Protein AF-A0A6P3C4V4-F1 (afdb_monomer)

Sequence (62 aa):
MPAKSQAQQRAAGAALSARRGKTNMKDLKPPAQSMARSMSEKALEKMASTPRRGKPEHKHDA

Organism: Burkholderia lata (strain ATCC 17760 / DSM 23089 / LMG 22485 / NCIMB 9086 / R18194 / 383) (NCBI:txid482957)

InterPro domains:
  IPR021553 Protein of unknwon function DUF3008 [PF11450] (3-59)

Mean predicted aligned error: 3.15 Å

pLDDT: mean 92.58, std 6.12, range [63.12, 97.44]

Foldseek 3Di:
DEAQALQQLVLLVLLLCVLVVNDPLVPHDPSSNCCNPPDDSVVSVRHNPDDNPPHHHDNVVD

Structure (mmCIF, N/CA/C/O backbone):
data_AF-A0A6P3C4V4-F1
#
_entry.id   AF-A0A6P3C4V4-F1
#
loop_
_atom_site.group_PDB
_atom_site.id
_atom_site.type_symbol
_atom_site.label_atom_id
_atom_site.label_alt_id
_atom_site.label_comp_id
_atom_site.label_asym_id
_atom_site.label_entity_id
_atom_site.label_seq_id
_atom_site.pdbx_PDB_ins_code
_atom_site.Cartn_x
_atom_site.Cartn_y
_atom_site.Cartn_z
_atom_site.occupancy
_atom_site.B_iso_or_equiv
_atom_site.auth_seq_id
_atom_site.auth_comp_id
_atom_site.auth_asym_id
_atom_site.auth_atom_id
_atom_site.pdbx_PDB_model_num
ATOM 1 N N . MET A 1 1 ? 5.683 9.905 -2.086 1.00 74.94 1 MET A N 1
ATOM 2 C CA . MET A 1 1 ? 6.625 9.125 -2.919 1.00 74.94 1 MET A CA 1
ATOM 3 C C . MET A 1 1 ? 5.828 8.173 -3.808 1.00 74.94 1 MET A C 1
ATOM 5 O O . MET A 1 1 ? 4.837 7.652 -3.309 1.00 74.94 1 MET A O 1
ATOM 9 N N . PRO A 1 2 ? 6.180 7.990 -5.092 1.00 84.81 2 PRO A N 1
ATOM 10 C CA . PRO A 1 2 ? 5.518 7.029 -5.982 1.00 84.81 2 PRO A CA 1
ATOM 11 C C . PRO A 1 2 ? 5.947 5.578 -5.686 1.00 84.81 2 PRO A C 1
ATOM 13 O O . PRO A 1 2 ? 7.033 5.354 -5.152 1.00 84.81 2 PRO A O 1
ATOM 16 N N . ALA A 1 3 ? 5.119 4.585 -6.034 1.00 90.25 3 ALA A N 1
ATOM 17 C CA . ALA A 1 3 ? 5.506 3.174 -5.921 1.00 90.25 3 ALA A CA 1
ATOM 18 C C . ALA A 1 3 ? 6.527 2.801 -7.011 1.00 90.25 3 ALA A C 1
ATOM 20 O O . ALA A 1 3 ? 6.313 3.134 -8.180 1.00 90.25 3 ALA A O 1
ATOM 21 N N . LYS A 1 4 ? 7.605 2.097 -6.637 1.00 90.19 4 LYS A N 1
ATOM 22 C CA . LYS A 1 4 ? 8.701 1.712 -7.548 1.00 90.19 4 LYS A CA 1
ATOM 23 C C . LYS A 1 4 ? 8.470 0.370 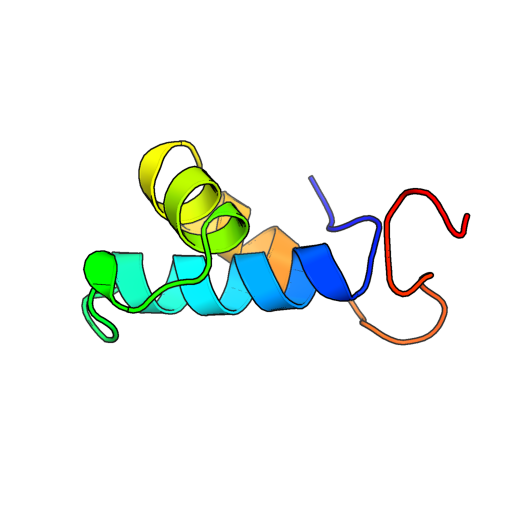-8.247 1.00 90.19 4 LYS A C 1
ATOM 25 O O . LYS A 1 4 ? 9.037 0.142 -9.302 1.00 90.19 4 LYS A O 1
ATOM 30 N N . SER A 1 5 ? 7.621 -0.490 -7.689 1.00 94.12 5 SER A N 1
ATOM 31 C CA . SER A 1 5 ? 7.279 -1.786 -8.283 1.00 94.12 5 SER A CA 1
ATOM 32 C C . SER A 1 5 ? 5.771 -2.019 -8.304 1.00 94.12 5 SER A C 1
ATOM 34 O O . SER A 1 5 ? 5.016 -1.378 -7.556 1.00 94.12 5 SER A O 1
ATOM 36 N N . GLN A 1 6 ? 5.320 -2.957 -9.136 1.00 93.69 6 GLN A N 1
ATOM 37 C CA . GLN A 1 6 ? 3.911 -3.346 -9.189 1.00 93.69 6 GLN A CA 1
ATOM 38 C C . GLN A 1 6 ? 3.437 -3.897 -7.843 1.00 93.69 6 GLN A C 1
ATOM 40 O O . GLN A 1 6 ? 2.369 -3.499 -7.374 1.00 93.69 6 GLN A O 1
ATOM 45 N N . ALA A 1 7 ? 4.244 -4.740 -7.187 1.00 93.81 7 ALA A N 1
ATOM 46 C CA . ALA A 1 7 ? 3.954 -5.296 -5.866 1.00 93.81 7 ALA A CA 1
ATOM 47 C C . ALA A 1 7 ? 3.705 -4.203 -4.8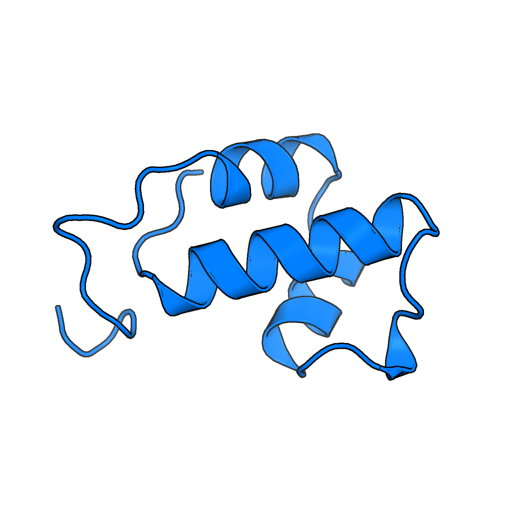15 1.00 93.81 7 ALA A C 1
ATOM 49 O O . ALA A 1 7 ? 2.737 -4.283 -4.058 1.00 93.81 7 ALA A O 1
ATOM 50 N N . GLN A 1 8 ? 4.520 -3.143 -4.805 1.00 94.31 8 GLN A N 1
ATOM 51 C CA . GLN A 1 8 ? 4.327 -2.019 -3.886 1.00 94.31 8 GLN A CA 1
ATOM 52 C C . GLN A 1 8 ? 3.037 -1.249 -4.156 1.00 94.31 8 GLN A C 1
ATOM 54 O O . GLN A 1 8 ? 2.354 -0.858 -3.214 1.00 94.31 8 GLN A O 1
ATOM 59 N N . GLN A 1 9 ? 2.690 -1.033 -5.425 1.00 96.12 9 GLN A N 1
ATOM 60 C CA . GLN A 1 9 ? 1.441 -0.365 -5.784 1.00 96.12 9 GLN A CA 1
ATOM 61 C C . GLN A 1 9 ? 0.228 -1.219 -5.366 1.00 96.12 9 GLN A C 1
ATOM 63 O O . GLN A 1 9 ? -0.741 -0.672 -4.838 1.00 96.12 9 GLN A O 1
ATOM 68 N N . ARG A 1 10 ? 0.300 -2.560 -5.503 1.00 95.75 10 ARG A N 1
ATOM 69 C CA . ARG A 1 10 ? -0.741 -3.482 -4.994 1.00 95.75 10 ARG A CA 1
ATOM 70 C C . ARG A 1 10 ? -0.866 -3.375 -3.469 1.00 95.75 10 ARG A C 1
ATOM 72 O O . ARG A 1 10 ? -1.970 -3.215 -2.955 1.00 95.75 10 ARG A O 1
AT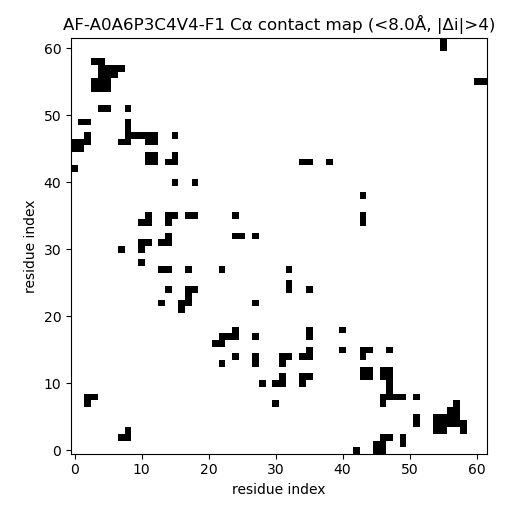OM 79 N N . ALA A 1 11 ? 0.262 -3.424 -2.760 1.00 96.12 11 ALA A N 1
ATOM 80 C CA . ALA A 1 11 ? 0.301 -3.331 -1.303 1.00 96.12 11 ALA A CA 1
ATOM 81 C C . ALA A 1 11 ? -0.231 -1.983 -0.792 1.00 96.12 11 ALA A C 1
ATOM 83 O O . ALA A 1 11 ? -0.992 -1.962 0.172 1.00 96.12 11 ALA A O 1
ATOM 84 N N . ALA A 1 12 ? 0.092 -0.880 -1.474 1.00 96.25 12 ALA A N 1
ATOM 85 C CA . ALA A 1 12 ? -0.429 0.447 -1.159 1.00 96.25 12 ALA A CA 1
ATOM 86 C C . ALA A 1 12 ? -1.957 0.517 -1.274 1.00 96.25 12 ALA A C 1
ATOM 88 O O . ALA A 1 12 ? -2.606 1.072 -0.392 1.00 96.25 12 ALA A O 1
ATOM 89 N N . GLY A 1 13 ? -2.535 -0.076 -2.325 1.00 96.69 13 GLY A N 1
ATOM 90 C CA . GLY A 1 13 ? -3.988 -0.130 -2.507 1.00 96.69 13 GLY A CA 1
ATOM 91 C C . GLY A 1 13 ? -4.690 -0.927 -1.404 1.00 96.69 13 GLY A C 1
ATOM 92 O O . GLY A 1 13 ? -5.671 -0.460 -0.828 1.00 96.69 13 GLY A O 1
ATOM 93 N N . ALA A 1 14 ? -4.149 -2.094 -1.049 1.00 97.44 14 ALA A N 1
ATOM 94 C CA . ALA A 1 14 ? -4.693 -2.915 0.033 1.00 97.44 14 ALA A CA 1
ATOM 95 C C . ALA A 1 14 ? -4.579 -2.212 1.402 1.00 97.44 14 ALA A C 1
ATOM 97 O O . ALA A 1 14 ? -5.536 -2.167 2.174 1.00 97.44 14 ALA A O 1
ATOM 98 N N . ALA A 1 15 ? -3.434 -1.580 1.669 1.00 96.94 15 ALA A N 1
ATOM 99 C CA . ALA A 1 15 ? -3.209 -0.781 2.869 1.00 96.94 15 ALA A CA 1
ATOM 100 C C . ALA A 1 15 ? -4.155 0.430 2.965 1.00 96.94 15 ALA A C 1
ATOM 102 O O . ALA A 1 15 ? -4.645 0.748 4.050 1.00 96.94 15 ALA A O 1
ATOM 103 N N . LEU A 1 16 ? -4.428 1.100 1.838 1.00 97.19 16 LEU A N 1
ATOM 104 C CA . LEU A 1 16 ? -5.375 2.214 1.764 1.00 97.19 16 LEU A CA 1
ATOM 105 C C . LEU A 1 16 ? -6.795 1.754 2.108 1.00 97.19 16 LEU A C 1
ATOM 107 O O . LEU A 1 16 ? -7.474 2.408 2.897 1.00 97.19 16 LEU A O 1
ATOM 111 N N . SER A 1 17 ? -7.218 0.609 1.563 1.00 97.38 17 SER A N 1
ATOM 112 C CA . SER A 1 17 ? -8.520 0.006 1.866 1.00 97.38 17 SER A CA 1
ATOM 113 C C . SER A 1 17 ? -8.688 -0.249 3.365 1.00 97.38 17 SER A C 1
ATOM 115 O O . SER A 1 17 ? -9.712 0.113 3.946 1.00 97.38 17 SER A O 1
ATOM 117 N N . ALA A 1 18 ? -7.652 -0.785 4.018 1.00 96.44 18 ALA A N 1
ATOM 118 C CA . ALA A 1 18 ? -7.711 -1.059 5.448 1.00 96.44 18 ALA A CA 1
ATOM 119 C C . ALA A 1 18 ? -7.747 0.197 6.321 1.00 96.44 18 ALA A C 1
ATOM 121 O O . ALA A 1 18 ? -8.458 0.226 7.320 1.00 96.44 18 ALA A O 1
ATOM 122 N N . ARG A 1 19 ? -7.044 1.269 5.943 1.00 94.12 19 ARG A N 1
ATOM 123 C CA . ARG A 1 19 ? -7.140 2.543 6.681 1.00 94.12 19 ARG A CA 1
ATOM 124 C C . ARG A 1 19 ? -8.474 3.235 6.537 1.00 94.12 19 ARG A C 1
ATOM 126 O O . ARG A 1 19 ? -8.897 3.901 7.469 1.00 94.12 19 ARG A O 1
ATOM 133 N N . ARG A 1 20 ? -9.135 3.054 5.395 1.00 95.50 20 ARG A N 1
ATOM 134 C CA . ARG A 1 20 ? -10.510 3.513 5.176 1.00 95.50 20 ARG A CA 1
ATOM 135 C C . ARG A 1 20 ? -11.547 2.622 5.872 1.00 95.50 20 ARG A C 1
ATOM 137 O O . ARG A 1 20 ? -12.736 2.835 5.675 1.00 95.50 20 ARG A O 1
ATOM 144 N N . GLY A 1 21 ? -11.117 1.604 6.625 1.00 94.69 21 GLY A N 1
ATOM 145 C CA . GLY A 1 21 ? -12.004 0.682 7.336 1.00 94.69 21 GLY A CA 1
ATOM 146 C C . GLY A 1 21 ? -12.745 -0.309 6.436 1.00 94.69 21 GLY A C 1
ATOM 147 O O . GLY A 1 21 ? -13.651 -0.986 6.902 1.00 94.69 21 GLY A O 1
ATOM 148 N N . LYS A 1 22 ? -12.381 -0.419 5.150 1.00 94.81 22 LYS A N 1
ATOM 149 C CA . LYS A 1 22 ? -13.052 -1.308 4.182 1.00 94.81 22 LYS A CA 1
ATOM 150 C C . LYS A 1 22 ? -12.505 -2.736 4.187 1.00 94.81 22 LYS A C 1
ATOM 152 O O . LYS A 1 22 ? -13.090 -3.630 3.585 1.00 94.81 22 LYS A O 1
ATOM 157 N N . THR A 1 23 ? -11.344 -2.950 4.796 1.00 95.00 23 THR A N 1
ATOM 158 C CA . THR A 1 23 ? -10.668 -4.251 4.860 1.00 95.00 23 THR A CA 1
ATOM 159 C C . THR A 1 23 ? -10.005 -4.388 6.222 1.00 95.00 23 THR A C 1
ATOM 161 O O . THR A 1 23 ? -9.418 -3.426 6.715 1.00 95.00 23 THR A O 1
ATOM 164 N N . ASN A 1 24 ? -10.057 -5.564 6.846 1.00 95.44 24 ASN A N 1
ATOM 165 C CA . ASN A 1 24 ? -9.397 -5.731 8.137 1.00 95.44 24 ASN A CA 1
ATOM 166 C C . ASN A 1 24 ? -7.878 -5.732 7.958 1.00 95.44 24 ASN A C 1
ATOM 168 O O . ASN A 1 24 ? -7.341 -6.399 7.074 1.00 95.44 24 ASN A O 1
ATOM 172 N N . MET A 1 25 ? -7.158 -5.041 8.847 1.00 92.88 25 MET A N 1
ATOM 173 C CA . MET A 1 25 ? -5.691 -5.027 8.811 1.00 92.88 25 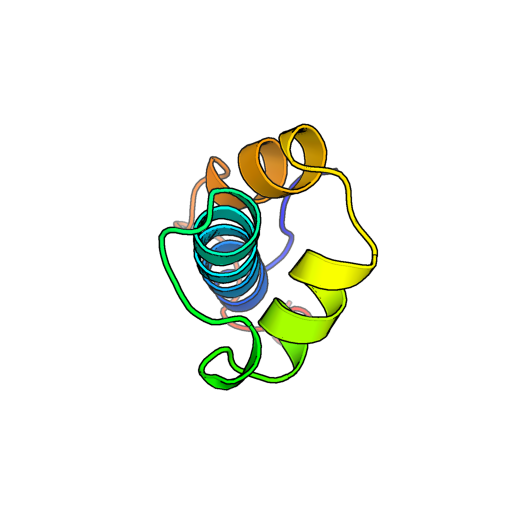MET A CA 1
ATOM 174 C C . MET A 1 25 ? -5.085 -6.428 8.957 1.00 92.88 25 MET A C 1
ATOM 176 O O . MET A 1 25 ? -4.021 -6.676 8.405 1.00 92.88 25 MET A O 1
ATOM 180 N N . LYS A 1 26 ? -5.749 -7.341 9.675 1.00 93.75 26 LYS A N 1
ATOM 181 C CA . LYS A 1 26 ? -5.270 -8.716 9.894 1.00 93.75 26 LYS A CA 1
ATOM 182 C C . LYS A 1 26 ? -5.263 -9.558 8.612 1.00 93.75 26 LYS A C 1
ATOM 184 O O . LYS A 1 26 ? -4.406 -10.422 8.479 1.00 93.75 26 LYS A O 1
ATOM 189 N N . ASP A 1 27 ? -6.135 -9.237 7.658 1.00 94.25 27 ASP A N 1
ATOM 190 C CA . ASP A 1 27 ? -6.289 -9.980 6.399 1.00 94.25 27 ASP A CA 1
ATOM 191 C C . ASP A 1 27 ? -5.301 -9.502 5.320 1.00 94.25 27 ASP A C 1
ATOM 193 O O . ASP A 1 27 ? -5.172 -10.08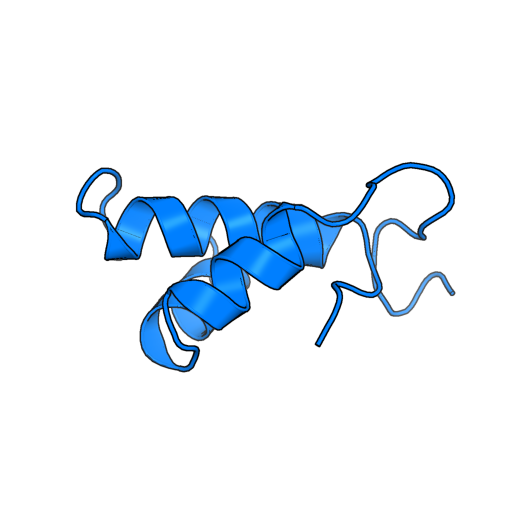4 4.242 1.00 94.25 27 ASP A O 1
ATOM 197 N N . LEU A 1 28 ? -4.587 -8.406 5.590 1.00 95.62 28 LEU A N 1
ATOM 198 C CA . LEU A 1 28 ? -3.602 -7.860 4.671 1.00 95.62 28 LEU A CA 1
ATOM 199 C C . LEU A 1 28 ? -2.323 -8.700 4.656 1.00 95.62 28 LEU A C 1
ATOM 201 O O . LEU A 1 28 ? -1.844 -9.159 5.691 1.00 95.62 28 LEU A O 1
ATOM 205 N N . LYS A 1 29 ? -1.681 -8.781 3.485 1.00 95.25 29 LYS A N 1
ATOM 206 C CA . LYS A 1 29 ? -0.311 -9.307 3.369 1.00 95.25 29 LYS A CA 1
ATOM 207 C C . LYS A 1 29 ? 0.665 -8.470 4.218 1.00 95.25 29 LYS A C 1
ATOM 209 O O . LYS A 1 29 ? 0.471 -7.253 4.297 1.00 95.25 29 LYS A O 1
ATOM 214 N N . PRO A 1 30 ? 1.761 -9.050 4.752 1.00 95.44 30 PRO A N 1
ATOM 215 C CA . PRO A 1 30 ? 2.686 -8.336 5.639 1.00 95.44 30 PRO A CA 1
ATOM 216 C C . PRO A 1 30 ? 3.174 -6.971 5.112 1.00 95.44 30 PRO A C 1
ATOM 218 O O . PRO A 1 30 ? 3.116 -6.000 5.864 1.00 95.44 30 PRO A O 1
ATOM 221 N N . PRO A 1 31 ? 3.531 -6.805 3.817 1.00 94.00 31 PRO A N 1
ATOM 222 C CA . PRO A 1 31 ? 3.914 -5.492 3.293 1.00 94.00 31 PRO A CA 1
ATOM 223 C C . PRO A 1 31 ? 2.782 -4.459 3.360 1.00 94.00 31 PRO A C 1
ATOM 225 O O . PRO A 1 31 ? 3.016 -3.300 3.694 1.00 94.00 31 PRO A O 1
ATOM 228 N N . ALA A 1 32 ? 1.545 -4.871 3.071 1.00 95.94 32 ALA A N 1
ATOM 229 C CA . ALA A 1 32 ? 0.379 -3.998 3.149 1.00 95.94 32 ALA A CA 1
ATOM 230 C C . ALA A 1 32 ? 0.032 -3.656 4.609 1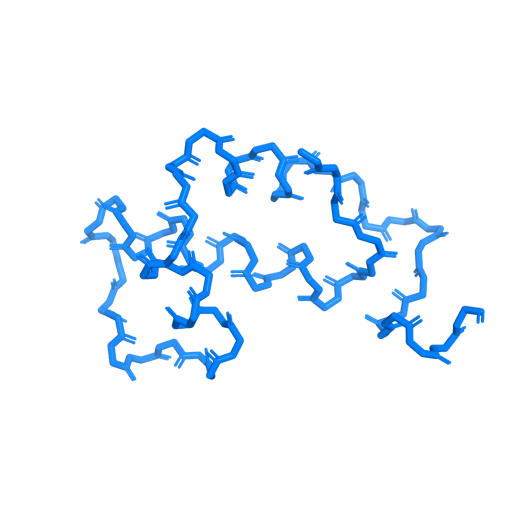.00 95.94 32 ALA A C 1
ATOM 232 O O . ALA A 1 32 ? -0.339 -2.518 4.883 1.00 95.94 32 ALA A O 1
ATOM 233 N N . GLN A 1 33 ? 0.221 -4.586 5.554 1.00 95.94 33 GLN A N 1
ATOM 234 C CA . GLN A 1 33 ? 0.074 -4.303 6.987 1.00 95.94 33 GLN A CA 1
ATOM 235 C C . GLN A 1 33 ? 1.053 -3.225 7.454 1.00 95.94 33 GLN A C 1
ATOM 237 O O . GLN A 1 33 ? 0.634 -2.235 8.056 1.00 95.94 33 GLN A O 1
ATOM 242 N N . SER A 1 34 ? 2.343 -3.377 7.141 1.00 95.38 34 SER A N 1
ATOM 243 C CA . SER A 1 34 ? 3.364 -2.381 7.490 1.00 95.38 34 SER A CA 1
ATOM 244 C C . SER A 1 34 ? 3.049 -1.019 6.870 1.00 95.38 34 SER A C 1
ATOM 246 O O . SER A 1 34 ? 3.111 0.005 7.544 1.00 95.38 34 SER A O 1
ATOM 248 N N . MET A 1 35 ? 2.627 -0.994 5.603 1.00 95.81 35 MET A N 1
ATOM 249 C CA . MET A 1 35 ? 2.229 0.240 4.921 1.00 95.81 35 MET A CA 1
ATOM 250 C C . MET A 1 35 ? 0.994 0.897 5.557 1.00 95.81 35 MET A C 1
ATOM 252 O O . MET A 1 35 ? 0.969 2.117 5.724 1.00 95.81 35 MET A O 1
ATOM 256 N N . ALA A 1 36 ? -0.015 0.111 5.945 1.00 95.75 36 ALA A N 1
ATOM 257 C CA . ALA A 1 36 ? -1.222 0.618 6.594 1.00 95.75 36 ALA A CA 1
ATOM 258 C C . ALA A 1 36 ? -0.913 1.261 7.954 1.00 95.75 36 ALA A C 1
ATOM 260 O O . ALA A 1 36 ? -1.477 2.309 8.265 1.00 95.75 36 ALA A O 1
ATOM 261 N N . ARG A 1 37 ? 0.008 0.661 8.722 1.00 94.94 37 ARG A N 1
ATOM 262 C CA . ARG A 1 37 ? 0.426 1.135 10.050 1.00 94.94 37 ARG A CA 1
ATOM 263 C C . ARG A 1 37 ? 1.335 2.363 10.002 1.00 94.94 37 ARG A C 1
ATOM 265 O O . ARG A 1 37 ? 1.182 3.247 10.833 1.00 94.94 37 ARG A O 1
ATOM 272 N N . SER A 1 38 ? 2.271 2.424 9.054 1.00 94.81 38 SER A N 1
ATOM 273 C CA . SER A 1 38 ? 3.371 3.404 9.106 1.00 94.81 38 SER A CA 1
ATOM 274 C C . SER A 1 38 ? 3.243 4.589 8.147 1.00 94.81 38 SER A C 1
ATOM 276 O O . SER A 1 38 ? 3.949 5.578 8.311 1.00 94.81 38 SER A O 1
ATOM 278 N N . MET A 1 39 ? 2.397 4.523 7.115 1.00 94.88 39 MET A N 1
ATOM 279 C CA . MET A 1 39 ? 2.268 5.631 6.150 1.00 94.88 39 MET A CA 1
ATOM 280 C C . MET A 1 39 ? 1.161 6.615 6.554 1.00 94.88 39 MET A C 1
ATOM 282 O O . MET A 1 39 ? 0.517 6.400 7.574 1.00 94.88 39 MET A O 1
ATOM 286 N N . SER A 1 40 ? 0.844 7.634 5.744 1.00 96.00 40 SER A N 1
ATOM 287 C CA . SER A 1 40 ? -0.419 8.407 5.806 1.00 96.00 40 SER A CA 1
ATOM 288 C C . SER A 1 40 ? -1.415 7.952 4.722 1.00 96.00 40 SER A C 1
ATOM 290 O O . SER A 1 40 ? -0.997 7.361 3.724 1.00 96.00 40 SER A O 1
ATOM 292 N N . GLU A 1 41 ? -2.721 8.207 4.883 1.00 95.38 41 GLU A N 1
ATOM 293 C CA . GLU A 1 41 ? -3.727 7.828 3.871 1.00 95.38 41 GLU A CA 1
ATOM 294 C C . GLU A 1 41 ? -3.382 8.433 2.503 1.00 95.38 41 GLU A C 1
ATOM 296 O O . GLU A 1 41 ? -3.258 7.713 1.514 1.00 95.38 41 GLU A O 1
ATOM 301 N N . LYS A 1 42 ? -3.079 9.738 2.484 1.00 95.75 42 LYS A N 1
ATOM 302 C CA . LYS A 1 42 ? -2.631 10.468 1.289 1.00 95.75 42 LYS A CA 1
ATOM 303 C C . LYS A 1 42 ? -1.377 9.855 0.657 1.00 95.75 42 LYS A C 1
ATOM 305 O O . LYS A 1 42 ? -1.238 9.829 -0.565 1.00 95.75 42 LYS A O 1
ATOM 310 N N . ALA A 1 43 ? -0.437 9.364 1.466 1.00 95.50 43 ALA A N 1
ATOM 311 C CA . ALA A 1 43 ? 0.771 8.733 0.942 1.00 95.50 43 ALA A CA 1
ATOM 312 C C . ALA A 1 43 ? 0.477 7.376 0.282 1.00 95.50 43 ALA A C 1
ATOM 314 O O . ALA A 1 43 ? 1.064 7.073 -0.759 1.00 95.50 43 ALA A O 1
ATOM 315 N N . LEU A 1 44 ? -0.439 6.588 0.852 1.00 96.81 44 LEU A N 1
ATOM 316 C CA . LEU A 1 44 ? -0.886 5.321 0.270 1.00 96.81 44 LEU A CA 1
ATOM 317 C C . LEU A 1 44 ? -1.688 5.534 -1.005 1.00 96.81 44 LEU A C 1
ATOM 319 O O . LEU A 1 44 ? -1.451 4.832 -1.980 1.00 96.81 44 LEU A O 1
ATOM 323 N N . GLU A 1 45 ? -2.561 6.536 -1.029 1.00 95.94 45 GLU A N 1
ATOM 324 C CA . GLU A 1 45 ? -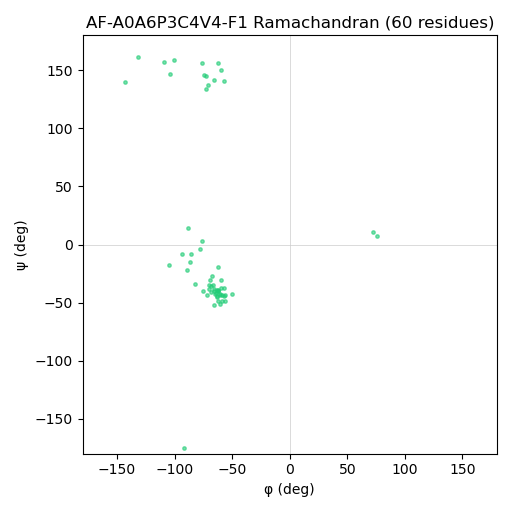3.296 6.945 -2.224 1.00 95.94 45 GLU A CA 1
ATOM 325 C C . GLU A 1 45 ? -2.341 7.350 -3.344 1.00 95.94 45 GLU A C 1
ATOM 327 O O . GLU A 1 45 ? -2.408 6.802 -4.440 1.00 95.94 45 GLU A O 1
ATOM 332 N N . LYS A 1 46 ? -1.346 8.197 -3.055 1.00 95.75 46 LYS A N 1
ATOM 333 C CA . LYS A 1 46 ? -0.332 8.575 -4.047 1.00 95.75 46 LYS A CA 1
ATOM 334 C C . LYS A 1 46 ? 0.455 7.374 -4.577 1.00 95.75 46 LYS A C 1
ATOM 336 O O . LYS A 1 46 ? 0.798 7.358 -5.755 1.00 95.75 46 LYS A O 1
ATOM 341 N N . MET A 1 47 ? 0.764 6.381 -3.740 1.00 94.62 47 MET A N 1
ATOM 342 C CA . MET A 1 47 ? 1.434 5.153 -4.188 1.00 94.62 47 MET A CA 1
ATOM 343 C C . MET A 1 47 ? 0.508 4.255 -5.016 1.00 94.62 47 MET A C 1
ATOM 345 O O . MET A 1 47 ? 0.932 3.751 -6.060 1.00 94.62 47 MET A O 1
ATOM 349 N N . ALA A 1 48 ? -0.739 4.079 -4.577 1.00 95.12 48 ALA A N 1
ATOM 350 C CA . ALA A 1 48 ? -1.753 3.257 -5.228 1.00 95.12 48 ALA A CA 1
ATOM 351 C C . ALA A 1 48 ? -2.181 3.833 -6.587 1.00 95.12 48 ALA A C 1
ATOM 353 O O . ALA A 1 48 ? -2.393 3.072 -7.524 1.00 95.12 48 ALA A O 1
ATOM 354 N N . SER A 1 49 ? -2.220 5.157 -6.737 1.00 94.69 49 SER A N 1
ATOM 355 C CA . SER A 1 49 ? -2.590 5.825 -7.992 1.00 94.69 49 SER A CA 1
ATOM 356 C C . SER A 1 49 ? -1.478 5.835 -9.041 1.00 94.69 49 SER A C 1
ATOM 358 O O . SER A 1 49 ? -1.687 6.305 -10.156 1.00 94.69 49 SER A O 1
ATOM 360 N N . THR A 1 50 ? -0.280 5.335 -8.724 1.00 91.19 50 THR A N 1
ATOM 361 C CA . THR A 1 50 ? 0.784 5.275 -9.731 1.00 91.19 50 THR A CA 1
ATOM 362 C C . THR A 1 50 ? 0.517 4.191 -10.785 1.00 91.19 50 THR A C 1
ATOM 364 O O . THR A 1 50 ? 0.031 3.113 -10.436 1.00 91.19 50 THR A O 1
ATOM 367 N N . PRO A 1 51 ? 0.887 4.409 -12.062 1.00 90.44 51 PRO A N 1
ATOM 368 C CA . PRO A 1 51 ? 0.728 3.395 -13.102 1.00 90.44 51 PRO A CA 1
ATOM 369 C C . PRO A 1 51 ? 1.449 2.086 -12.749 1.00 90.44 51 PRO A C 1
ATOM 371 O O . PRO A 1 51 ? 2.560 2.114 -12.211 1.00 90.44 51 PRO A O 1
ATOM 374 N N . ARG A 1 52 ? 0.827 0.939 -13.061 1.00 88.31 52 ARG A N 1
ATOM 375 C CA . ARG A 1 52 ? 1.467 -0.390 -12.961 1.00 88.31 52 ARG A CA 1
ATOM 376 C C . ARG A 1 52 ? 2.338 -0.729 -14.168 1.00 88.31 52 ARG A C 1
ATOM 378 O O . ARG A 1 52 ? 3.317 -1.447 -14.011 1.00 88.31 52 ARG A O 1
ATOM 385 N N . ARG A 1 53 ? 1.951 -0.268 -15.361 1.00 87.44 53 ARG A N 1
ATOM 386 C CA . ARG A 1 53 ? 2.640 -0.614 -16.612 1.00 87.44 53 ARG A CA 1
ATOM 387 C C . ARG A 1 53 ? 4.054 -0.027 -16.621 1.00 87.44 53 ARG A C 1
ATOM 389 O O . ARG A 1 53 ? 4.254 1.081 -16.131 1.00 87.44 53 ARG A O 1
ATOM 396 N N . GLY A 1 54 ? 5.006 -0.786 -17.163 1.00 86.62 54 GLY A N 1
ATOM 397 C CA . GLY A 1 54 ? 6.411 -0.378 -17.274 1.00 86.62 54 GLY A CA 1
ATOM 398 C C . GLY A 1 54 ? 7.211 -0.436 -15.969 1.00 86.62 54 GLY A C 1
ATOM 399 O O . GLY A 1 54 ? 8.346 0.019 -15.947 1.00 86.62 54 GLY A O 1
ATOM 400 N N . LYS A 1 55 ? 6.641 -0.976 -14.881 1.00 89.00 55 LYS A N 1
ATOM 401 C CA . LYS A 1 55 ? 7.363 -1.209 -13.623 1.00 89.00 55 LYS A CA 1
ATOM 402 C C . LYS A 1 55 ? 7.702 -2.688 -13.451 1.00 89.00 55 LYS A C 1
ATOM 404 O O . LYS A 1 55 ? 6.862 -3.524 -13.804 1.00 89.00 55 LYS A O 1
ATOM 409 N N . PRO A 1 56 ? 8.846 -3.004 -12.825 1.00 93.00 56 PRO A N 1
ATOM 410 C CA . PRO A 1 56 ? 9.172 -4.367 -12.426 1.00 93.00 56 PRO A CA 1
ATOM 411 C C . PRO A 1 56 ? 8.146 -4.888 -11.409 1.00 93.00 56 PRO A C 1
ATOM 413 O O . PRO A 1 56 ? 7.464 -4.105 -10.725 1.00 93.00 56 PRO A O 1
ATOM 416 N N . GLU A 1 57 ? 8.004 -6.208 -11.308 1.00 91.75 57 GLU A N 1
ATOM 417 C CA . GLU A 1 57 ? 7.060 -6.819 -10.369 1.00 91.75 57 GLU A CA 1
ATOM 418 C C . GLU A 1 57 ? 7.484 -6.527 -8.921 1.00 91.75 57 GLU A C 1
ATOM 420 O O . GLU A 1 57 ? 6.733 -5.901 -8.151 1.00 91.75 57 GLU A O 1
ATOM 425 N N . HIS A 1 58 ? 8.736 -6.825 -8.588 1.00 89.00 58 HIS A N 1
ATOM 426 C CA . HIS A 1 58 ? 9.395 -6.486 -7.334 1.00 89.00 58 HIS A CA 1
ATOM 427 C C . HIS A 1 58 ? 10.459 -5.406 -7.533 1.00 89.00 58 HIS A C 1
ATOM 429 O O . HIS A 1 58 ? 10.989 -5.190 -8.613 1.00 89.00 58 HIS A O 1
ATOM 435 N N . LYS A 1 59 ? 10.782 -4.679 -6.457 1.00 81.62 59 LYS A N 1
ATOM 436 C CA . LYS A 1 59 ? 11.811 -3.625 -6.502 1.00 81.62 59 LYS A CA 1
ATOM 437 C C . LYS A 1 59 ? 13.211 -4.144 -6.848 1.00 81.62 59 LYS A C 1
ATOM 4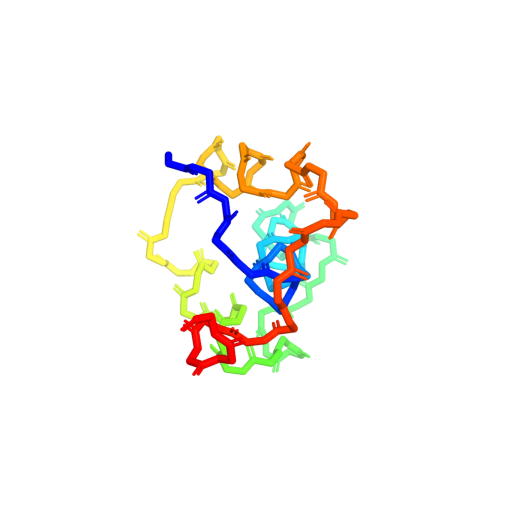39 O O . LYS A 1 59 ? 14.050 -3.328 -7.196 1.00 81.62 59 LYS A O 1
ATOM 444 N N . HIS A 1 60 ? 13.444 -5.442 -6.672 1.00 80.75 60 HIS A N 1
ATOM 445 C CA . HIS A 1 60 ? 14.725 -6.095 -6.923 1.00 80.75 60 HIS A CA 1
ATOM 446 C C . HIS A 1 60 ? 14.823 -6.690 -8.334 1.00 80.75 60 HIS A C 1
ATOM 448 O O . HIS A 1 60 ? 15.910 -7.095 -8.716 1.00 80.75 60 HIS A O 1
ATOM 454 N N . ASP A 1 61 ? 13.729 -6.702 -9.105 1.00 75.31 61 ASP A N 1
ATOM 455 C CA . ASP A 1 61 ? 13.739 -7.147 -10.509 1.00 75.31 61 ASP A CA 1
ATOM 456 C C . ASP A 1 61 ? 14.075 -5.987 -11.472 1.00 75.31 61 ASP A C 1
ATOM 458 O O . ASP A 1 61 ? 13.767 -6.057 -12.661 1.00 75.31 61 ASP A O 1
ATOM 462 N N . ALA A 1 62 ? 14.587 -4.878 -10.927 1.00 63.12 62 ALA A N 1
ATOM 463 C CA . ALA A 1 62 ? 14.828 -3.602 -11.597 1.00 63.1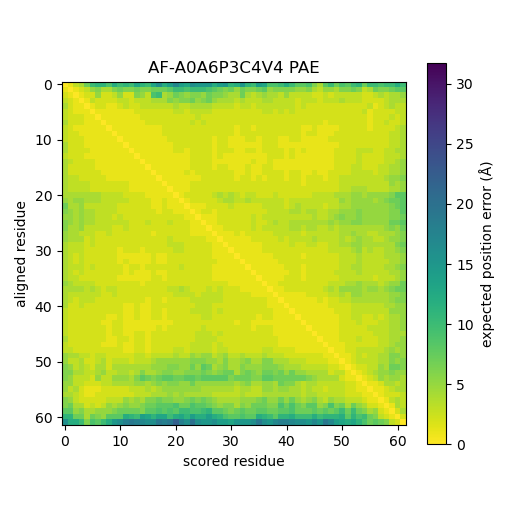2 62 ALA A CA 1
ATOM 464 C C . ALA A 1 62 ? 16.316 -3.394 -11.872 1.00 63.12 62 ALA A C 1
ATOM 466 O O . ALA A 1 62 ? 17.111 -3.727 -10.964 1.00 63.12 62 ALA A O 1
#

Solvent-accessible surface area (backbone atoms only — not comparable to full-atom values): 3376 Å² total; per-residue (Å²): 111,72,47,76,13,34,52,51,20,54,28,21,42,54,13,37,37,27,72,72,68,77,37,63,61,86,80,41,57,69,70,14,34,53,48,42,73,73,54,52,68,71,46,23,48,50,12,34,71,42,80,54,78,97,43,34,58,45,74,82,73,104

Secondary structure (DSSP, 8-state):
---SSHHHHHHHHHHHHHHTTSS-GGGS-HHHHHHHHHS-HHHHHHHHTS--TTS-SSTT--

Radius of gyration: 10.92 Å; Cα contacts (8 Å, |Δi|>4): 88; chains: 1; bounding box: 28×20×27 Å